Protein AF-A0A2N2WUI5-F1 (afdb_monomer)

Structure (mmCIF, N/CA/C/O backbone):
data_AF-A0A2N2WUI5-F1
#
_entry.id   AF-A0A2N2WUI5-F1
#
loop_
_atom_site.group_PDB
_atom_site.id
_atom_site.type_symbol
_atom_site.label_atom_id
_atom_site.label_alt_id
_atom_site.label_comp_id
_atom_site.label_asym_id
_atom_site.label_entity_id
_atom_site.label_seq_id
_atom_site.pdbx_PDB_ins_code
_atom_site.Cartn_x
_atom_site.Cartn_y
_atom_site.Cartn_z
_atom_site.occupancy
_atom_site.B_iso_or_equiv
_atom_site.auth_seq_id
_atom_site.auth_comp_id
_atom_site.auth_asym_id
_atom_site.auth_atom_id
_atom_site.pdbx_PDB_model_num
ATOM 1 N N . MET A 1 1 ? 33.010 26.313 -30.246 1.00 63.72 1 MET A N 1
ATOM 2 C CA . MET A 1 1 ? 32.656 25.044 -30.930 1.00 63.72 1 MET A CA 1
ATOM 3 C C . MET A 1 1 ? 32.849 23.815 -30.038 1.00 63.72 1 MET A C 1
ATOM 5 O O . MET A 1 1 ? 31.860 23.153 -29.769 1.00 63.72 1 MET A O 1
ATOM 9 N N . ARG A 1 2 ? 34.045 23.539 -29.485 1.00 71.38 2 ARG A N 1
ATOM 10 C CA . ARG A 1 2 ? 34.295 22.364 -28.607 1.00 71.38 2 ARG A CA 1
ATOM 11 C C . ARG A 1 2 ? 33.394 22.273 -27.359 1.00 71.38 2 ARG A C 1
ATOM 13 O O . ARG A 1 2 ? 32.894 21.200 -27.058 1.00 71.38 2 ARG A O 1
ATOM 20 N N . LYS A 1 3 ? 33.139 23.398 -26.673 1.00 71.06 3 LYS A N 1
ATOM 21 C CA . LYS A 1 3 ? 32.200 23.466 -25.530 1.00 71.06 3 LYS A CA 1
ATOM 22 C C . LYS A 1 3 ? 30.763 23.095 -25.919 1.00 71.06 3 LYS A C 1
ATOM 24 O O . LYS A 1 3 ? 30.101 22.384 -25.177 1.00 71.06 3 LYS A O 1
ATOM 29 N N . ASN A 1 4 ? 30.314 23.525 -27.097 1.00 83.19 4 ASN A N 1
ATOM 30 C CA . ASN A 1 4 ? 28.960 23.254 -27.582 1.00 83.19 4 ASN A CA 1
ATOM 31 C C . ASN A 1 4 ? 28.793 21.767 -27.929 1.00 83.19 4 ASN A C 1
ATOM 33 O O . ASN A 1 4 ? 27.743 21.205 -27.661 1.00 83.19 4 ASN A O 1
ATOM 37 N N . ILE A 1 5 ? 29.843 21.115 -28.444 1.00 89.12 5 ILE A N 1
ATOM 38 C CA . ILE A 1 5 ? 29.848 19.665 -28.702 1.00 89.12 5 ILE A CA 1
ATOM 39 C C . ILE A 1 5 ? 29.733 18.877 -27.392 1.00 89.12 5 ILE A C 1
ATOM 41 O O . ILE A 1 5 ? 28.924 17.963 -27.309 1.00 89.12 5 ILE A O 1
ATOM 45 N N . ILE A 1 6 ? 30.482 19.257 -26.350 1.00 88.69 6 ILE A N 1
ATOM 46 C CA . ILE A 1 6 ? 30.396 18.600 -25.033 1.00 88.69 6 ILE A CA 1
ATOM 47 C C . ILE A 1 6 ? 28.985 18.737 -24.450 1.00 88.69 6 ILE A C 1
ATOM 49 O O . ILE A 1 6 ? 28.439 17.763 -23.943 1.00 88.69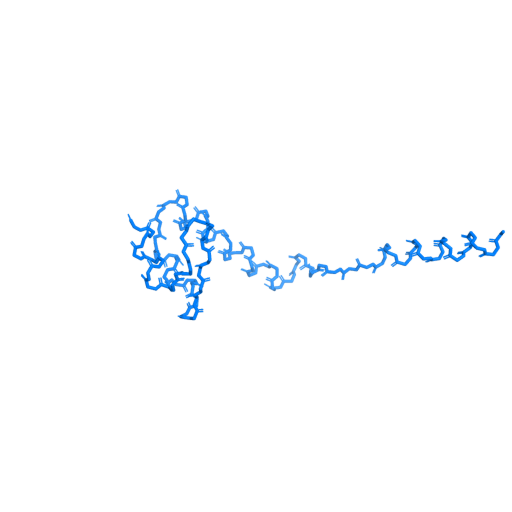 6 ILE A O 1
ATOM 53 N N . LEU A 1 7 ? 28.381 19.923 -24.559 1.00 87.75 7 LEU A N 1
ATOM 54 C CA . LEU A 1 7 ? 27.030 20.170 -24.060 1.00 87.75 7 LEU A CA 1
ATOM 55 C C . LEU A 1 7 ? 25.973 19.341 -24.809 1.00 87.75 7 LEU A C 1
ATOM 57 O O . LEU A 1 7 ? 25.069 18.806 -24.178 1.00 87.75 7 LEU A O 1
ATOM 61 N N . ILE A 1 8 ? 26.122 19.192 -26.129 1.00 90.31 8 ILE A N 1
ATOM 62 C CA . ILE A 1 8 ? 25.254 18.349 -26.965 1.00 90.31 8 ILE A CA 1
ATOM 63 C C . ILE A 1 8 ? 25.427 16.864 -26.614 1.00 90.31 8 ILE A C 1
ATOM 65 O O . ILE A 1 8 ? 24.444 16.146 -26.472 1.00 90.31 8 ILE A O 1
ATOM 69 N N . CYS A 1 9 ? 26.658 16.388 -26.414 1.00 86.56 9 CYS A N 1
ATOM 70 C CA . CYS A 1 9 ? 26.886 15.008 -25.981 1.00 86.56 9 CYS A CA 1
ATOM 71 C C . CYS A 1 9 ? 26.268 14.733 -24.602 1.00 86.56 9 CYS A C 1
ATOM 73 O O . CYS A 1 9 ? 25.687 13.670 -24.388 1.00 86.56 9 CYS A O 1
ATOM 75 N N . LEU A 1 10 ? 26.359 15.696 -23.680 1.00 86.12 10 LEU A N 1
ATOM 76 C CA . LEU A 1 10 ? 25.770 15.568 -22.351 1.00 86.12 10 LEU A CA 1
ATOM 77 C C . LEU A 1 10 ? 24.236 15.522 -22.423 1.00 86.12 10 LEU A C 1
ATOM 79 O O . LEU A 1 10 ? 23.633 14.661 -21.790 1.00 86.12 10 LEU A O 1
ATOM 83 N N . SER A 1 11 ? 23.596 16.370 -23.236 1.00 84.06 11 SER A N 1
ATOM 84 C CA . SER A 1 11 ? 22.135 16.354 -23.386 1.00 84.06 11 SER A CA 1
ATOM 85 C C . SER A 1 11 ? 21.609 15.092 -24.080 1.00 84.06 11 SER A C 1
ATOM 87 O O . SER A 1 11 ? 20.569 14.580 -23.672 1.00 84.06 11 SER A O 1
ATOM 89 N N . LEU A 1 12 ? 22.332 14.531 -25.060 1.00 86.56 12 LEU A N 1
ATOM 90 C CA . LEU A 1 12 ? 21.937 13.267 -25.699 1.00 86.56 12 LEU A CA 1
ATOM 91 C C . LEU A 1 12 ? 21.985 12.069 -24.740 1.00 86.56 12 LEU A C 1
ATOM 93 O O . LEU A 1 12 ? 21.173 11.159 -24.874 1.00 86.56 12 LEU A O 1
ATOM 97 N N . SER A 1 13 ? 22.889 12.066 -23.756 1.00 82.00 13 SER A N 1
ATOM 98 C CA . SER A 1 13 ? 22.987 10.963 -22.787 1.00 82.00 13 SER A CA 1
ATOM 99 C C . SER A 1 13 ? 21.765 10.833 -21.863 1.00 82.00 13 SER A C 1
ATOM 101 O O . SER A 1 13 ? 21.470 9.735 -21.396 1.00 82.00 13 SER A O 1
ATOM 103 N N . ILE A 1 14 ? 21.004 11.916 -21.661 1.00 81.31 14 ILE A N 1
ATOM 104 C CA . ILE A 1 14 ? 19.792 11.930 -20.822 1.00 81.31 14 ILE A CA 1
ATOM 105 C C . ILE A 1 14 ? 18.635 11.177 -21.503 1.00 81.31 14 ILE A C 1
ATOM 107 O O . ILE A 1 14 ? 17.792 10.598 -20.826 1.00 81.31 14 ILE A O 1
ATOM 111 N N . LEU A 1 15 ? 18.610 11.127 -22.840 1.00 77.88 15 LEU A N 1
ATOM 112 C CA . LEU A 1 15 ? 17.539 10.477 -23.610 1.00 77.88 15 LEU A CA 1
ATOM 113 C C . LEU A 1 15 ? 17.554 8.944 -23.507 1.00 77.88 15 LEU A C 1
ATOM 115 O O . LEU A 1 15 ? 16.549 8.305 -23.803 1.00 77.88 15 LEU A O 1
ATOM 119 N N . SER A 1 16 ? 18.674 8.358 -23.079 1.00 74.75 16 SER A N 1
ATOM 120 C CA . SER A 1 16 ? 18.839 6.907 -22.919 1.00 74.75 16 SER A CA 1
ATOM 121 C C . SER A 1 16 ? 18.702 6.442 -21.464 1.00 74.75 16 SER A C 1
ATOM 123 O O . SER A 1 16 ? 18.951 5.274 -21.167 1.00 74.75 16 SER A O 1
ATOM 125 N N . ALA A 1 17 ? 18.346 7.340 -20.541 1.00 79.19 17 ALA A N 1
ATOM 126 C CA . ALA A 1 17 ? 18.200 7.013 -19.130 1.00 79.19 17 ALA A CA 1
ATOM 127 C C . ALA A 1 17 ? 16.814 6.405 -18.850 1.00 79.19 17 ALA A C 1
ATOM 129 O O . ALA A 1 17 ? 15.821 7.115 -18.706 1.00 79.19 17 ALA A O 1
ATOM 130 N N . TYR A 1 18 ? 16.756 5.078 -18.730 1.00 78.50 18 TYR A N 1
ATOM 131 C CA . TYR A 1 18 ? 15.563 4.357 -18.282 1.00 78.50 18 TYR A CA 1
ATOM 132 C C . TYR A 1 18 ? 15.678 4.062 -16.785 1.00 78.50 18 TYR A C 1
ATOM 134 O O . TYR A 1 18 ? 16.297 3.084 -16.38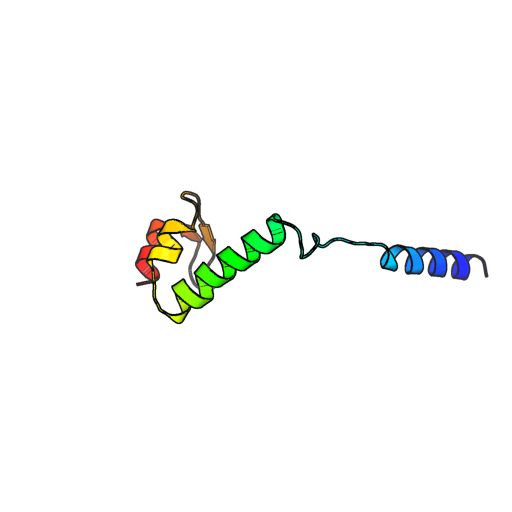0 1.00 78.50 18 TYR A O 1
ATOM 142 N N . ALA A 1 19 ? 15.117 4.943 -15.955 1.00 81.69 19 ALA A N 1
ATOM 143 C CA . ALA A 1 19 ? 15.114 4.770 -14.499 1.00 81.69 19 ALA A CA 1
ATOM 144 C C . ALA A 1 19 ? 13.896 3.980 -13.984 1.00 81.69 19 ALA A C 1
ATOM 146 O O . ALA A 1 19 ? 13.914 3.476 -12.864 1.00 81.69 19 ALA A O 1
ATOM 147 N N . GLN A 1 20 ? 12.827 3.891 -14.780 1.00 84.69 20 GLN A N 1
ATOM 148 C CA . GLN A 1 20 ? 11.604 3.184 -14.406 1.00 84.69 20 GLN A CA 1
ATOM 149 C C . GLN A 1 20 ? 11.657 1.733 -14.875 1.00 84.69 20 GLN A C 1
ATOM 151 O O . GLN A 1 20 ? 12.102 1.448 -15.987 1.00 84.69 20 GLN A O 1
ATOM 156 N N . VAL A 1 21 ? 11.167 0.825 -14.032 1.00 90.19 21 VAL A N 1
ATOM 157 C CA . VAL A 1 21 ? 10.959 -0.569 -14.423 1.00 90.19 21 VAL A CA 1
ATOM 158 C C . VAL A 1 21 ? 9.916 -0.646 -15.544 1.00 90.19 21 VAL A C 1
ATOM 160 O O . VAL A 1 21 ? 8.986 0.162 -15.604 1.00 90.19 21 VAL A O 1
ATOM 163 N N . ASP A 1 22 ? 10.065 -1.622 -16.436 1.00 92.25 22 ASP A N 1
ATOM 164 C CA . ASP A 1 22 ? 9.120 -1.840 -17.526 1.00 92.25 22 ASP A CA 1
ATOM 165 C C . ASP A 1 22 ? 7.702 -2.130 -16.995 1.00 92.25 22 ASP A C 1
ATOM 167 O O . ASP A 1 22 ? 7.524 -2.866 -16.020 1.00 92.25 22 ASP A O 1
ATOM 171 N N . LYS A 1 23 ? 6.672 -1.586 -17.654 1.00 93.81 23 LYS A N 1
ATOM 172 C CA . LYS A 1 23 ? 5.266 -1.748 -17.238 1.00 93.81 23 LYS A CA 1
ATOM 173 C C . LYS A 1 23 ? 4.740 -3.176 -17.391 1.00 93.81 23 LYS A C 1
ATOM 175 O O . LYS A 1 23 ? 3.753 -3.557 -16.768 1.00 93.81 23 LYS A O 1
ATOM 180 N N . SER A 1 24 ? 5.372 -3.972 -18.241 1.00 95.00 24 SER A N 1
ATOM 181 C CA . SER A 1 24 ? 5.069 -5.390 -18.390 1.00 95.00 24 SER A CA 1
ATOM 182 C C . SER A 1 24 ? 5.727 -6.250 -17.308 1.00 95.00 24 SER A C 1
ATOM 184 O O . SER A 1 24 ? 5.348 -7.416 -17.179 1.00 95.00 24 SER A O 1
ATOM 186 N N . SER A 1 25 ? 6.651 -5.692 -16.515 1.00 96.62 25 SER A N 1
ATOM 187 C CA . SER A 1 25 ? 7.326 -6.422 -15.443 1.00 96.62 25 SER A CA 1
ATOM 188 C C . SER A 1 25 ? 6.360 -6.858 -14.344 1.00 96.62 25 SER A C 1
ATOM 190 O O . SER A 1 25 ? 5.385 -6.170 -14.023 1.00 96.62 25 SER A O 1
ATOM 192 N N . ASP A 1 26 ? 6.672 -7.992 -13.723 1.00 97.44 26 ASP A N 1
ATOM 193 C CA . ASP A 1 26 ? 5.889 -8.512 -12.603 1.00 97.44 26 ASP A CA 1
ATOM 194 C C . ASP A 1 26 ? 5.926 -7.563 -11.402 1.00 97.44 26 ASP A C 1
ATOM 196 O O . ASP A 1 26 ? 4.907 -7.369 -10.745 1.00 97.44 26 ASP A O 1
ATOM 200 N N . LEU A 1 27 ? 7.060 -6.892 -11.168 1.00 95.88 27 LEU A N 1
ATOM 201 C CA . LEU A 1 27 ? 7.192 -5.885 -10.114 1.00 95.88 27 LEU A CA 1
ATOM 202 C C . LEU A 1 27 ? 6.213 -4.721 -10.317 1.00 95.88 27 LEU A C 1
ATOM 204 O O . LEU A 1 27 ? 5.505 -4.345 -9.385 1.00 95.88 27 LEU A O 1
ATOM 208 N N . TYR A 1 28 ? 6.148 -4.165 -11.531 1.00 96.50 28 TYR A N 1
ATOM 209 C CA . TYR A 1 28 ? 5.234 -3.063 -11.838 1.00 96.50 28 TYR A CA 1
ATOM 210 C C . TYR A 1 28 ? 3.774 -3.469 -11.636 1.00 96.50 28 TYR A C 1
ATOM 212 O O . TYR A 1 28 ? 3.005 -2.760 -10.987 1.00 96.50 28 TYR A O 1
ATOM 220 N N . LYS A 1 29 ? 3.402 -4.639 -12.164 1.00 97.94 29 LYS A N 1
ATOM 221 C CA . LYS A 1 29 ? 2.045 -5.179 -12.044 1.00 97.94 29 LYS A CA 1
ATOM 222 C C . LYS A 1 29 ? 1.669 -5.451 -10.588 1.00 97.94 29 LYS A C 1
ATOM 224 O O . LYS A 1 29 ? 0.554 -5.128 -10.190 1.00 97.94 29 LYS A O 1
ATOM 229 N N . ALA A 1 30 ? 2.590 -5.997 -9.793 1.00 97.50 30 ALA A N 1
ATOM 230 C CA . ALA A 1 30 ? 2.368 -6.260 -8.375 1.00 97.50 30 ALA A CA 1
ATOM 231 C C . ALA A 1 30 ? 2.130 -4.965 -7.586 1.00 97.50 30 ALA A C 1
ATOM 233 O O . ALA A 1 30 ? 1.171 -4.887 -6.820 1.00 97.50 30 ALA A O 1
ATOM 234 N N . ILE A 1 31 ? 2.948 -3.930 -7.815 1.00 96.56 31 ILE A N 1
ATOM 235 C CA . ILE A 1 31 ? 2.775 -2.622 -7.167 1.00 96.56 31 ILE A CA 1
ATOM 236 C C . ILE A 1 31 ? 1.416 -2.017 -7.533 1.00 96.56 31 ILE A C 1
ATOM 238 O O . ILE A 1 31 ? 0.677 -1.628 -6.634 1.00 96.56 31 ILE A O 1
ATOM 242 N N . LEU A 1 32 ? 1.050 -1.991 -8.821 1.00 97.31 32 LEU A N 1
ATOM 243 C CA . LEU A 1 32 ? -0.248 -1.455 -9.255 1.00 97.31 32 LEU A CA 1
ATOM 244 C C . LEU A 1 32 ? -1.439 -2.228 -8.681 1.00 97.31 32 LEU A C 1
ATOM 246 O O . LEU A 1 32 ? -2.448 -1.628 -8.317 1.00 97.31 32 LEU A O 1
ATOM 250 N N . SER A 1 33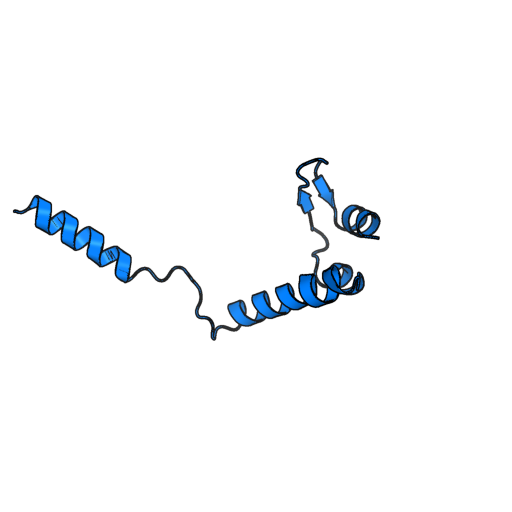 ? -1.341 -3.556 -8.607 1.00 98.00 33 SER A N 1
ATOM 251 C CA . SER A 1 33 ? -2.399 -4.377 -8.020 1.00 98.00 33 SER A CA 1
ATOM 252 C C . SER A 1 33 ? -2.585 -4.058 -6.536 1.00 98.00 33 SER A C 1
ATOM 254 O O . SER A 1 33 ? -3.714 -3.864 -6.091 1.00 98.00 33 SER A O 1
ATOM 256 N N . ASN A 1 34 ? -1.490 -3.970 -5.775 1.00 98.06 34 ASN A N 1
ATOM 257 C CA . ASN A 1 34 ? -1.540 -3.664 -4.345 1.00 98.06 34 ASN A CA 1
ATOM 258 C C . ASN A 1 34 ? -2.018 -2.232 -4.074 1.00 98.06 34 ASN A C 1
ATOM 260 O O . ASN A 1 34 ? -2.795 -2.028 -3.149 1.00 98.06 34 ASN A O 1
ATOM 264 N N . ASP A 1 35 ? -1.614 -1.263 -4.898 1.00 98.00 35 ASP A N 1
ATOM 265 C CA . ASP A 1 35 ? -2.109 0.118 -4.841 1.00 98.00 35 ASP A CA 1
ATOM 266 C C . ASP A 1 35 ? -3.634 0.176 -5.017 1.00 98.00 35 ASP A C 1
ATOM 268 O O . ASP A 1 35 ? -4.347 0.742 -4.187 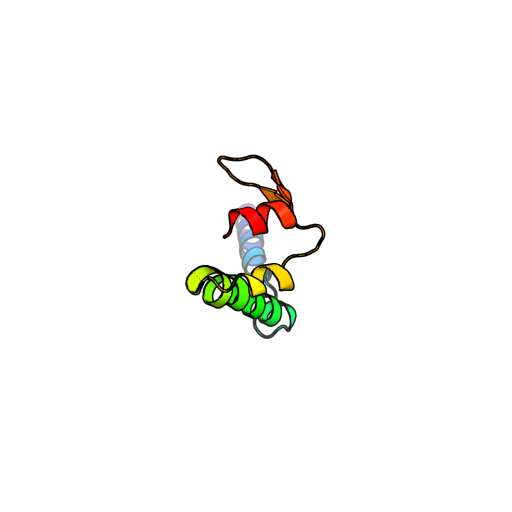1.00 98.00 35 ASP A O 1
ATOM 272 N N . SER A 1 36 ? -4.159 -0.510 -6.038 1.00 98.31 36 SER A N 1
ATOM 273 C CA . SER A 1 36 ? -5.603 -0.578 -6.262 1.00 98.31 36 SER A CA 1
ATOM 274 C C . SER A 1 36 ? -6.339 -1.270 -5.112 1.00 98.31 36 SER A C 1
ATOM 276 O O . SER A 1 36 ? -7.422 -0.825 -4.733 1.00 98.31 36 SER A O 1
ATOM 278 N N . LEU A 1 37 ? -5.792 -2.348 -4.547 1.00 98.62 37 LEU A N 1
ATOM 279 C CA . LEU A 1 37 ? -6.394 -2.998 -3.379 1.00 98.62 37 LEU A CA 1
ATOM 280 C C . LEU A 1 37 ? -6.402 -2.067 -2.161 1.00 98.62 37 LEU A C 1
ATOM 282 O O . LEU A 1 37 ? -7.412 -1.987 -1.470 1.00 98.62 37 LEU A O 1
ATOM 286 N N . LEU A 1 38 ? -5.321 -1.325 -1.925 1.00 97.81 38 LEU A N 1
ATO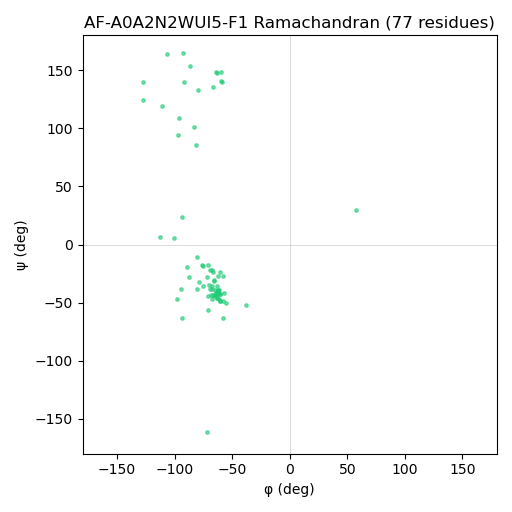M 287 C CA . LEU A 1 38 ? -5.212 -0.426 -0.781 1.00 97.81 38 LEU A CA 1
ATOM 288 C C . LEU A 1 38 ? -6.183 0.759 -0.891 1.00 97.81 38 LEU A C 1
ATOM 290 O O . LEU A 1 38 ? -6.900 1.056 0.062 1.00 97.81 38 LEU A O 1
ATOM 294 N N . PHE A 1 39 ? -6.245 1.418 -2.051 1.00 97.81 39 PHE A N 1
ATOM 295 C CA . PHE A 1 39 ? -7.007 2.660 -2.201 1.00 97.81 39 PHE A CA 1
ATOM 296 C C . PHE A 1 39 ? -8.394 2.473 -2.813 1.00 97.81 39 PHE A C 1
ATOM 298 O O . PHE A 1 39 ? -9.367 3.007 -2.285 1.00 97.81 39 PHE A O 1
ATOM 305 N N . ASN A 1 40 ? -8.528 1.713 -3.902 1.00 98.50 40 ASN A N 1
ATOM 306 C CA . ASN A 1 40 ? -9.832 1.556 -4.555 1.00 98.50 40 ASN A CA 1
ATOM 307 C C . ASN A 1 40 ? -10.754 0.618 -3.783 1.00 98.50 40 ASN A C 1
ATOM 309 O O . ASN A 1 40 ? -11.958 0.855 -3.760 1.00 98.50 40 ASN A O 1
ATOM 313 N N . VAL A 1 41 ? -10.203 -0.429 -3.166 1.00 98.25 41 VAL A N 1
ATOM 314 C CA . VAL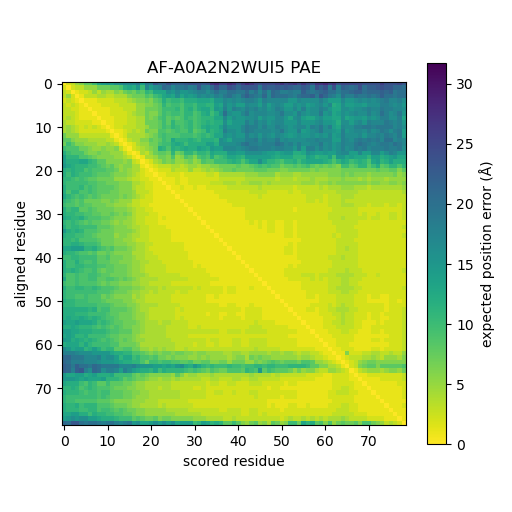 A 1 41 ? -10.979 -1.348 -2.326 1.00 98.25 41 VAL A CA 1
ATOM 315 C C . VAL A 1 41 ? -10.905 -0.893 -0.872 1.00 98.25 41 VAL A C 1
ATOM 317 O O . VAL A 1 41 ? -11.915 -0.463 -0.325 1.00 98.25 41 VAL A O 1
ATOM 320 N N . GLY A 1 42 ? -9.721 -0.892 -0.261 1.00 97.38 42 GLY A N 1
ATOM 321 C CA . GLY A 1 42 ? -9.560 -0.587 1.158 1.00 97.38 42 GLY A CA 1
ATOM 322 C C . GLY A 1 42 ? -10.093 0.791 1.545 1.00 97.38 42 GLY A C 1
ATOM 323 O O . GLY A 1 42 ? -11.037 0.894 2.323 1.00 97.38 42 GLY A O 1
ATOM 324 N N . PHE A 1 43 ? -9.507 1.856 0.999 1.00 96.56 43 PHE A N 1
ATOM 325 C CA . PHE A 1 43 ? -9.858 3.226 1.379 1.00 96.56 43 PHE A CA 1
ATOM 326 C C . PHE A 1 43 ? -11.249 3.642 0.877 1.00 96.56 43 PHE A C 1
ATOM 328 O O . PHE A 1 43 ? -12.116 3.994 1.672 1.00 96.56 43 PHE A O 1
ATOM 335 N N . ASN A 1 44 ? -11.496 3.566 -0.433 1.00 97.38 44 ASN A N 1
ATOM 336 C CA . ASN A 1 44 ? -12.720 4.098 -1.042 1.00 97.38 44 ASN A CA 1
ATOM 337 C C . ASN A 1 44 ? -13.990 3.314 -0.673 1.00 97.38 44 ASN A C 1
ATOM 339 O O . ASN A 1 44 ? -15.085 3.864 -0.793 1.00 97.38 44 ASN A O 1
ATOM 343 N N . THR A 1 45 ? -13.868 2.049 -0.250 1.00 97.62 45 THR A N 1
ATOM 344 C CA . THR A 1 45 ?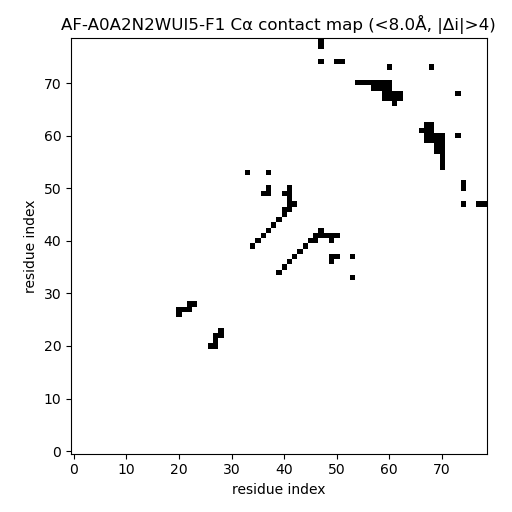 -15.018 1.229 0.182 1.00 97.62 45 THR A CA 1
ATOM 345 C C . THR A 1 45 ? -15.005 0.892 1.673 1.00 97.62 45 THR A C 1
ATOM 347 O O . THR A 1 45 ? -15.872 0.155 2.138 1.00 97.62 45 THR A O 1
ATOM 350 N N . CYS A 1 46 ? -14.062 1.461 2.432 1.00 96.19 46 CYS A N 1
ATOM 351 C CA . CYS A 1 46 ? -13.868 1.212 3.862 1.00 96.19 46 CYS A CA 1
ATOM 352 C C . CYS A 1 46 ? -13.628 -0.273 4.221 1.00 96.19 46 CYS A C 1
ATOM 354 O O . CYS A 1 46 ? -13.963 -0.711 5.323 1.00 96.19 46 CYS A O 1
ATOM 356 N N . ASP A 1 47 ? -13.033 -1.060 3.316 1.00 97.31 47 ASP A N 1
ATOM 357 C CA . ASP A 1 47 ? -12.632 -2.445 3.587 1.00 97.31 47 ASP A CA 1
ATOM 358 C C . ASP A 1 47 ? -11.281 -2.485 4.322 1.00 97.31 47 ASP A C 1
ATOM 360 O O . ASP A 1 47 ? -10.207 -2.637 3.734 1.00 97.31 47 ASP A O 1
ATOM 364 N N . ILE A 1 48 ? -11.338 -2.360 5.649 1.00 96.19 48 ILE A N 1
ATOM 365 C CA . ILE A 1 48 ? -10.151 -2.326 6.519 1.00 96.19 48 ILE A CA 1
ATOM 366 C C . ILE A 1 48 ? -9.307 -3.608 6.416 1.00 96.19 48 ILE A C 1
ATOM 368 O O . ILE A 1 48 ? -8.097 -3.567 6.652 1.00 96.19 48 ILE A O 1
ATOM 372 N N . THR A 1 49 ? -9.898 -4.733 5.998 1.00 96.56 49 THR A N 1
ATOM 373 C CA . THR A 1 49 ? -9.169 -6.004 5.869 1.00 96.56 49 THR A CA 1
ATOM 374 C C . THR A 1 49 ? -8.043 -5.917 4.833 1.00 96.56 49 THR A C 1
ATOM 376 O O . THR A 1 49 ? -7.018 -6.585 4.980 1.00 96.56 49 THR A O 1
ATOM 379 N N . GLN A 1 50 ? -8.161 -5.033 3.832 1.00 97.81 50 GLN A N 1
ATOM 380 C CA . GLN A 1 50 ? -7.080 -4.778 2.873 1.00 97.81 50 GLN A CA 1
ATOM 381 C C . GLN A 1 50 ? -5.841 -4.198 3.564 1.00 97.81 50 GLN A C 1
ATOM 383 O O . GLN A 1 50 ? -4.726 -4.638 3.295 1.00 97.81 50 GLN A O 1
ATOM 388 N N . PHE A 1 51 ? -6.013 -3.264 4.502 1.00 97.19 51 PHE A N 1
ATOM 389 C CA . PHE A 1 51 ? -4.897 -2.694 5.262 1.00 97.19 51 PHE A CA 1
ATOM 390 C C . PHE A 1 51 ? -4.286 -3.720 6.225 1.00 97.19 51 PHE A C 1
ATOM 392 O O . PHE A 1 51 ? -3.066 -3.786 6.364 1.00 97.19 51 PHE A O 1
ATOM 399 N N . GLU A 1 52 ? -5.109 -4.558 6.862 1.00 96.44 52 GLU A N 1
ATOM 400 C CA . GLU A 1 52 ? -4.631 -5.626 7.751 1.00 96.44 52 GLU A CA 1
ATOM 401 C C . GLU A 1 52 ? -3.729 -6.627 7.010 1.00 96.44 52 GLU A C 1
ATOM 403 O O . GLU A 1 52 ? -2.668 -6.996 7.526 1.00 96.44 52 GLU A O 1
ATOM 408 N N . ASN A 1 53 ? -4.124 -7.003 5.789 1.00 96.44 53 ASN A N 1
ATOM 409 C CA . ASN A 1 53 ? -3.431 -7.989 4.959 1.00 96.44 53 ASN A CA 1
ATOM 410 C C . ASN A 1 53 ? -2.208 -7.425 4.220 1.00 96.44 53 ASN A C 1
ATOM 412 O O . ASN A 1 53 ? -1.211 -8.130 4.071 1.00 96.44 53 ASN A O 1
ATOM 416 N N . LEU A 1 54 ? -2.278 -6.184 3.724 1.00 97.00 54 LEU A N 1
ATOM 417 C CA . LEU A 1 54 ? -1.232 -5.608 2.869 1.00 97.00 54 LEU A CA 1
ATOM 418 C C . LEU A 1 54 ? -0.108 -4.925 3.656 1.00 97.00 54 LEU A C 1
ATOM 420 O O . LEU A 1 54 ? 1.020 -4.857 3.166 1.00 97.00 54 LEU A O 1
ATOM 424 N N . LEU A 1 55 ? -0.385 -4.401 4.854 1.00 96.81 55 LEU A N 1
ATOM 425 C CA . LEU A 1 55 ? 0.629 -3.697 5.638 1.00 96.81 55 LEU A CA 1
ATOM 426 C C . LEU A 1 55 ? 1.557 -4.679 6.360 1.00 96.81 55 LEU A C 1
ATOM 428 O O . LEU A 1 55 ? 1.113 -5.606 7.038 1.00 96.81 55 LEU A O 1
ATOM 432 N N . SER A 1 56 ? 2.862 -4.428 6.267 1.00 97.50 56 SER A N 1
ATOM 433 C CA . SER A 1 56 ? 3.893 -5.165 7.009 1.00 97.50 56 SER A CA 1
ATOM 434 C C . SER A 1 56 ? 3.693 -5.051 8.522 1.00 97.50 56 SER A C 1
ATOM 436 O O . SER A 1 56 ? 3.283 -4.005 9.016 1.00 97.50 56 SER A O 1
ATOM 438 N N . GLU A 1 57 ? 4.070 -6.080 9.282 1.00 97.06 57 GLU A N 1
ATOM 439 C CA . GLU A 1 57 ? 4.099 -6.016 10.753 1.00 97.06 57 GLU A CA 1
ATOM 440 C C . GLU A 1 57 ? 5.012 -4.896 11.283 1.00 97.06 57 GLU A C 1
ATOM 442 O O . GLU A 1 57 ? 4.744 -4.330 12.338 1.00 97.06 57 GLU A O 1
ATOM 447 N N . ASN A 1 58 ? 6.033 -4.510 10.509 1.00 97.69 58 ASN A N 1
ATOM 448 C CA . ASN A 1 58 ? 6.940 -3.400 10.826 1.00 97.69 58 ASN A CA 1
ATOM 449 C C . ASN A 1 58 ? 6.498 -2.071 10.184 1.00 97.69 58 ASN A C 1
ATOM 451 O O . ASN A 1 58 ? 7.332 -1.219 9.894 1.00 97.69 58 ASN A O 1
ATOM 455 N N . PHE A 1 59 ? 5.214 -1.915 9.859 1.00 97.62 59 PHE A N 1
ATOM 456 C CA . PHE A 1 59 ? 4.705 -0.694 9.242 1.00 97.62 59 PHE A CA 1
ATOM 457 C C . PHE A 1 59 ? 4.781 0.505 10.198 1.00 97.62 59 PHE A C 1
ATOM 459 O O . PHE A 1 59 ? 4.374 0.426 11.363 1.00 97.62 59 PHE A O 1
ATOM 466 N N . GLU A 1 60 ? 5.250 1.625 9.651 1.00 96.31 60 GLU A N 1
ATOM 467 C CA . GLU A 1 60 ? 5.361 2.925 10.304 1.00 96.31 60 GLU A CA 1
ATOM 468 C C . GLU A 1 60 ? 4.670 3.975 9.433 1.00 96.31 60 GLU A C 1
ATOM 470 O O . GLU A 1 60 ? 4.990 4.130 8.252 1.00 96.31 60 GLU A O 1
ATOM 475 N N . PHE A 1 61 ? 3.719 4.696 10.019 1.00 95.38 61 PHE A N 1
ATOM 476 C CA . PHE A 1 61 ? 3.016 5.795 9.379 1.00 95.38 61 PHE A CA 1
ATOM 477 C C . PHE A 1 61 ? 3.412 7.111 10.031 1.00 95.38 61 PHE A C 1
ATOM 479 O O . PHE A 1 61 ? 3.191 7.319 11.223 1.00 95.38 61 PHE A O 1
ATOM 486 N N . PHE A 1 62 ? 3.986 8.002 9.229 1.00 94.56 62 PHE A N 1
ATOM 487 C CA . PHE A 1 62 ? 4.357 9.348 9.641 1.00 94.56 62 PHE A CA 1
ATOM 488 C C . PHE A 1 62 ? 3.235 10.292 9.232 1.00 94.56 62 PHE A C 1
ATOM 490 O O . PHE A 1 62 ? 3.035 10.535 8.040 1.00 94.56 62 PHE A O 1
ATOM 497 N N . HIS A 1 63 ? 2.491 10.787 10.216 1.00 89.69 63 HIS A N 1
ATOM 498 C CA . HIS A 1 63 ? 1.456 11.780 9.978 1.00 89.69 63 HIS A CA 1
ATOM 499 C C . HIS A 1 63 ? 2.069 13.190 10.021 1.00 89.69 63 HIS A C 1
ATOM 501 O O . HIS A 1 63 ? 3.121 13.415 10.614 1.00 89.69 63 HIS A O 1
ATOM 507 N N . ASP A 1 64 ? 1.462 14.147 9.326 1.00 87.75 64 ASP A N 1
ATOM 508 C CA . ASP A 1 64 ? 1.930 15.538 9.294 1.00 87.75 64 ASP A CA 1
ATOM 509 C C . ASP A 1 64 ? 1.521 16.315 10.555 1.00 87.75 64 ASP A C 1
ATOM 511 O O . ASP A 1 64 ? 2.240 17.204 11.015 1.00 87.75 64 ASP A O 1
ATOM 515 N N . LYS A 1 65 ? 0.359 15.970 11.115 1.00 85.00 65 LYS A N 1
ATOM 516 C CA . LYS A 1 65 ? -0.212 16.572 12.322 1.00 85.00 65 LYS A CA 1
ATOM 517 C C . LYS A 1 65 ? 0.133 15.804 13.595 1.00 85.00 65 LYS A C 1
ATOM 519 O O . LYS A 1 65 ? 0.353 16.416 14.639 1.00 85.00 65 LYS A O 1
ATOM 524 N N . ASP A 1 66 ? 0.147 14.483 13.501 1.00 78.38 66 ASP A N 1
ATOM 525 C CA . ASP A 1 66 ? 0.461 13.587 14.610 1.00 78.38 66 ASP A CA 1
ATOM 526 C C . ASP A 1 66 ? 1.856 13.000 14.388 1.00 78.38 66 ASP A C 1
ATOM 528 O O . ASP A 1 66 ? 2.410 13.094 13.299 1.00 78.38 66 ASP A O 1
ATOM 532 N N . SER A 1 67 ? 2.466 12.428 15.420 1.00 87.00 67 SER A N 1
ATOM 533 C CA . SER A 1 67 ? 3.782 11.800 15.271 1.00 87.00 67 SER A CA 1
ATOM 534 C C . SER A 1 67 ? 3.685 10.475 14.484 1.00 87.00 67 SER A C 1
ATOM 536 O O . SER A 1 67 ? 2.717 10.191 13.778 1.00 87.00 67 SER A O 1
ATOM 538 N N . ILE A 1 68 ? 4.711 9.639 14.607 1.00 94.81 68 ILE A N 1
ATOM 539 C CA . ILE A 1 68 ? 4.706 8.262 14.118 1.00 94.81 68 ILE A CA 1
ATOM 540 C C . ILE A 1 68 ? 3.575 7.437 14.756 1.00 94.81 68 ILE A C 1
ATOM 542 O O . ILE A 1 68 ? 3.337 7.529 15.959 1.00 94.81 68 ILE A O 1
ATOM 546 N N . SER A 1 69 ? 2.931 6.587 13.956 1.00 96.19 69 SER A N 1
ATOM 547 C CA . SER A 1 69 ? 2.044 5.515 14.417 1.00 96.19 69 SER A CA 1
ATOM 548 C C . SER A 1 69 ? 2.456 4.181 13.794 1.00 96.19 69 SER A C 1
ATOM 550 O O . SER A 1 69 ? 2.828 4.103 12.622 1.00 96.19 69 SER A O 1
ATOM 552 N N . HIS A 1 70 ? 2.409 3.111 14.582 1.00 96.88 70 HIS A N 1
ATOM 553 C CA . HIS A 1 70 ? 2.713 1.755 14.108 1.00 96.88 70 HIS A CA 1
ATOM 554 C C . HIS A 1 70 ? 1.438 1.035 13.649 1.00 96.88 70 HIS A C 1
ATOM 556 O O . HIS A 1 70 ? 0.337 1.453 14.009 1.00 96.88 70 HIS A O 1
ATOM 562 N N . LYS A 1 71 ? 1.559 -0.083 12.910 1.00 96.06 71 LYS A N 1
ATOM 563 C CA . LYS A 1 71 ? 0.425 -0.830 12.306 1.00 96.06 71 LYS A CA 1
ATOM 564 C C . LYS A 1 71 ? -0.827 -0.908 13.185 1.00 96.06 71 LYS A C 1
ATOM 566 O O . LYS A 1 71 ? -1.913 -0.564 12.733 1.00 96.06 71 LYS A O 1
ATOM 571 N N . LYS A 1 72 ? -0.688 -1.336 14.443 1.00 95.88 72 LYS A N 1
ATOM 572 C CA . LYS A 1 72 ? -1.829 -1.499 15.357 1.00 95.88 72 LYS A CA 1
ATOM 573 C C . LYS A 1 72 ? -2.5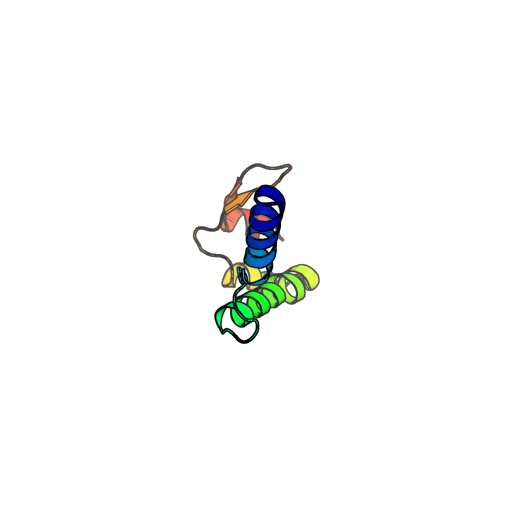48 -0.180 15.655 1.00 95.88 72 LYS A C 1
ATOM 575 O O . LYS A 1 72 ? -3.774 -0.156 15.679 1.00 95.88 72 LYS A O 1
ATOM 580 N N . GLU A 1 73 ? -1.794 0.886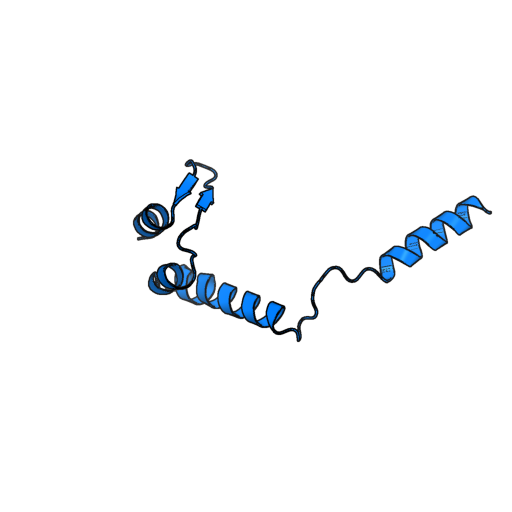 15.902 1.00 95.38 73 GLU A N 1
ATOM 581 C CA . GLU A 1 73 ? -2.342 2.216 16.180 1.00 95.38 73 GLU A CA 1
ATOM 582 C C . GLU A 1 73 ? -2.957 2.825 14.920 1.00 95.38 73 GLU A C 1
ATOM 584 O O . GLU A 1 73 ? -4.085 3.304 14.961 1.00 95.38 73 GLU A O 1
ATOM 589 N N . PHE A 1 74 ? -2.269 2.709 13.782 1.00 95.56 74 PHE A N 1
ATOM 590 C CA . PHE A 1 74 ? -2.788 3.141 12.490 1.00 95.56 74 PHE A CA 1
ATOM 591 C C . PHE A 1 74 ? -4.137 2.480 12.167 1.00 95.56 74 PHE A C 1
ATOM 593 O O . PHE A 1 74 ? -5.109 3.171 11.882 1.00 95.56 74 PHE A O 1
ATOM 600 N N . LEU A 1 75 ? -4.232 1.150 12.279 1.00 95.12 75 LEU A N 1
ATOM 601 C CA . LEU A 1 75 ? -5.470 0.407 12.010 1.00 95.12 75 LEU A CA 1
ATOM 602 C C . LEU A 1 75 ? -6.591 0.718 13.008 1.00 95.12 75 LEU A C 1
ATOM 604 O O . LEU A 1 75 ? -7.764 0.626 12.654 1.00 95.12 75 LEU A O 1
ATOM 608 N N . TYR A 1 76 ? -6.246 1.049 14.255 1.00 93.88 76 TYR A N 1
ATOM 609 C CA . TYR A 1 76 ? -7.220 1.500 15.247 1.00 93.88 76 TYR A CA 1
ATOM 610 C C . TYR A 1 76 ? -7.791 2.873 14.874 1.00 93.88 76 TYR A C 1
ATOM 612 O O . TYR A 1 76 ? -9.002 3.049 14.931 1.00 93.88 76 TYR A O 1
ATOM 620 N N . ASN A 1 77 ? -6.937 3.802 14.438 1.00 91.19 77 ASN A N 1
ATOM 621 C CA . ASN A 1 77 ? -7.326 5.162 14.056 1.00 91.19 77 ASN A CA 1
ATOM 622 C C . ASN A 1 77 ? -8.022 5.246 12.687 1.00 91.19 77 ASN A C 1
ATOM 624 O O . ASN A 1 77 ? -8.662 6.250 12.391 1.00 91.19 77 ASN A O 1
ATOM 628 N N . LEU A 1 78 ? -7.871 4.222 11.843 1.00 89.12 78 LEU A N 1
ATOM 629 C CA . LEU A 1 78 ? -8.494 4.152 10.520 1.00 89.12 78 LEU A CA 1
ATOM 630 C C . LEU A 1 78 ? -9.997 3.797 10.573 1.00 89.12 78 LEU A C 1
ATOM 632 O O . LEU A 1 78 ? -10.693 3.992 9.579 1.00 89.12 78 LEU A O 1
ATOM 636 N N . LYS A 1 79 ? -10.479 3.245 11.697 1.00 80.50 79 LYS A N 1
ATOM 637 C CA . LYS A 1 79 ? -11.883 2.861 11.935 1.00 80.50 79 LYS A CA 1
ATOM 638 C C . LYS A 1 79 ? -12.705 4.029 12.468 1.00 80.50 79 LYS A C 1
ATOM 640 O O . LYS A 1 79 ? -13.891 4.109 12.078 1.00 80.50 79 LYS A O 1
#

Mean predicted aligned error: 6.38 Å

Radius of gyration: 21.15 Å; Cα contacts (8 Å, |Δi|>4): 53; chains: 1; bounding box: 49×34×47 Å

pLDDT: mean 91.65, std 7.75, range [63.72, 98.62]

Sequence (79 aa):
MRKNIILICLSLSILSAYAQVDKSSDLYKAILSNDSLLFNVGFNTCDITQFENLLSENFEFFHDKDSISHKKEFLYNLK

Nearest PDB structures (foldseek):
  2r4i-assembly1_B  TM=8.564E-01  e=2.090E+00  Cytophaga hutchinsonii ATCC 33406
  7kd9-assembly3_H  TM=5.260E-01  e=1.956E+00  Blastobotrys adeninivorans
  3zbo-assembly2_B  TM=2.168E-01  e=5.660E+00  Bacillus cereus
  5fr0-assembly1_A  TM=2.429E-01  e=6.463E+00  Clostridium perfringens

Solvent-accessible surface area (backbone atoms only — not comparable to full-atom values): 4817 Å² total; per-residue (Å²): 110,73,69,58,51,54,52,52,57,56,58,57,57,60,78,72,65,77,87,69,80,58,77,87,36,68,68,47,47,51,52,54,51,51,50,44,41,45,44,64,41,13,59,73,66,67,36,59,65,40,54,67,71,70,50,52,91,85,34,74,44,78,49,95,90,51,68,78,36,41,46,71,58,46,60,60,73,72,110

Foldseek 3Di:
DVVVVVVVVVVVVVVPDDPDDDCPDPVNVVVVVLVCLCPVVCPVVVVLVSLVPSADQQDWDQDPPDGIDGSVRVSVVSD

Secondary structure (DSSP, 8-state):
-HHHHHHHHHHHHHTT---SPPTTSHHHHHHHHHHHIIIIIIIHHT-HHHHHHHS-TT-EEE-SSS-EEEHHHHHHHT-